Protein 8ERE (pdb70)

Structure (mmCIF, N/CA/C/O backbone):
data_8ERE
#
_entry.id   8ERE
#
_cell.length_a   30.070
_cell.length_b   30.560
_cell.length_c   35.010
_cell.angle_alpha   75.030
_cell.angle_beta   68.460
_cell.angle_gamma   89.620
#
_symmetry.space_group_name_H-M   'P 1'
#
loop_
_entity.id
_entity.type
_entity.pdbx_description
1 polymer 'capsid protein p24'
2 water water
#
loop_
_atom_site.group_PDB
_atom_site.id
_atom_site.type_symbol
_atom_site.label_atom_id
_atom_site.label_alt_id
_atom_site.label_comp_id
_atom_site.label_asym_id
_atom_site.label_entity_id
_atom_site.label_seq_id
_atom_site.pdbx_PDB_ins_code
_atom_site.Cartn_x
_atom_site.Cartn_y
_atom_site.Cartn_z
_atom_site.occupancy
_atom_site.B_iso_or_equiv
_atom_site.auth_seq_id
_atom_site.auth_comp_id
_atom_site.auth_asym_id
_atom_site.auth_atom_id
_atom_site.pdbx_PDB_model_num
ATOM 1 N N . PRO A 1 1 ? -11.622 -7.342 9.130 1.00 6.97 1 PRO A N 1
ATOM 2 C CA . PRO A 1 1 ? -12.791 -6.607 8.632 1.00 6.93 1 PRO A CA 1
ATOM 3 C C . PRO A 1 1 ? -13.667 -6.140 9.782 1.00 6.70 1 PRO A C 1
ATOM 4 O O . PRO A 1 1 ? -13.746 -6.858 10.788 1.00 9.04 1 PRO A O 1
ATOM 17 N N . VAL A 1 2 ? -14.308 -4.989 9.658 1.00 7.03 2 VAL A N 1
ATOM 18 C CA . VAL A 1 2 ? -15.244 -4.516 10.683 1.00 6.91 2 VAL A CA 1
ATOM 19 C C . VAL A 1 2 ? -16.652 -4.692 10.146 1.00 7.45 2 VAL A C 1
ATOM 20 O O . VAL A 1 2 ? -17.004 -4.155 9.094 1.00 9.11 2 VAL A O 1
ATOM 33 N N . MET A 1 3 ? -17.447 -5.456 10.892 1.00 8.22 3 MET A N 1
ATOM 34 C CA . MET A 1 3 ? -18.813 -5.788 10.542 1.00 9.14 3 MET A CA 1
ATOM 35 C C . MET A 1 3 ? -19.780 -4.887 11.300 1.00 8.21 3 MET A C 1
ATOM 36 O O . MET A 1 3 ? -19.494 -4.421 12.399 1.00 8.73 3 MET A O 1
ATOM 50 N N . HIS A 1 4 ? -20.955 -4.678 10.692 1.00 8.42 4 HIS A N 1
ATOM 51 C CA . HIS A 1 4 ? 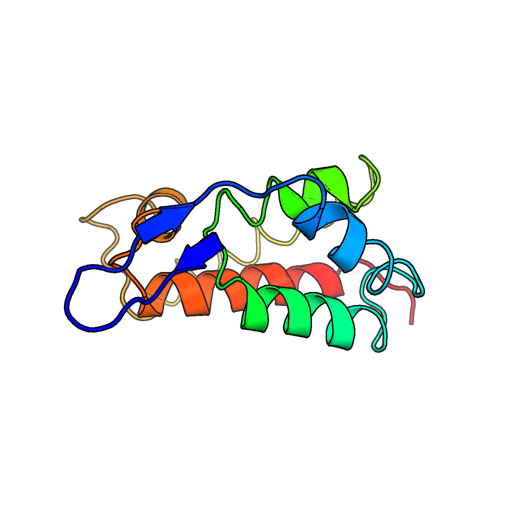-21.955 -3.735 11.198 1.00 8.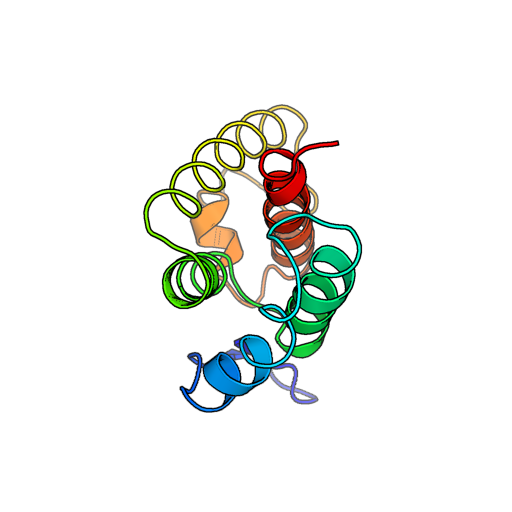11 4 HIS A CA 1
ATOM 52 C C . HIS A 1 4 ? -23.339 -4.362 11.305 1.00 8.34 4 HIS A C 1
ATOM 53 O O . HIS A 1 4 ? -24.317 -3.849 10.745 1.00 9.36 4 HIS A O 1
ATOM 67 N N . PRO A 1 5 ? -23.478 -5.446 12.069 1.00 9.30 5 PRO A N 1
ATOM 68 C CA . PRO A 1 5 ? -24.812 -6.026 12.278 1.00 9.78 5 PRO A CA 1
ATOM 69 C C . PRO A 1 5 ? -25.723 -5.033 12.980 1.00 8.82 5 PRO A C 1
ATOM 70 O O . PRO A 1 5 ? -25.299 -4.224 13.801 1.00 8.75 5 PRO A O 1
ATOM 81 N N . HIS A 1 6 ? -27.013 -5.125 12.675 1.00 9.24 6 HIS A N 1
ATOM 82 C CA . HIS A 1 6 ? -27.968 -4.181 13.225 1.00 9.16 6 HIS A CA 1
ATOM 83 C C . HIS A 1 6 ? -28.125 -4.368 14.726 1.00 9.41 6 HIS A C 1
ATOM 84 O O . HIS A 1 6 ? -28.317 -5.487 15.203 1.00 11.30 6 HIS A O 1
ATOM 98 N N . GLY A 1 7 ? -28.114 -3.258 15.460 1.00 10.01 7 GLY A N 1
ATOM 99 C CA . GLY A 1 7 ? -28.528 -3.265 16.844 1.00 11.41 7 GLY A CA 1
ATOM 100 C C . GLY A 1 7 ? -27.494 -3.686 17.857 1.00 11.09 7 GLY A C 1
ATOM 101 O O . GLY A 1 7 ? -27.843 -3.822 19.040 1.00 13.23 7 GLY A O 1
ATOM 105 N N . VAL A 1 8 ? -26.252 -3.902 17.442 1.00 9.76 8 VAL A N 1
ATOM 106 C CA . VAL A 1 8 ? -25.192 -4.338 18.336 1.00 9.92 8 VAL A CA 1
ATOM 107 C C . VAL A 1 8 ? -23.918 -3.579 17.984 1.00 8.54 8 VAL A C 1
ATOM 108 O O . VAL A 1 8 ? -23.832 -2.953 16.917 1.00 8.80 8 VAL A O 1
ATOM 121 N N . PRO A 1 9 ? -22.901 -3.618 18.839 1.00 8.48 9 PRO A N 1
ATOM 122 C CA . PRO A 1 9 ? -21.676 -2.886 18.527 1.00 8.27 9 PRO A CA 1
ATOM 123 C C . PRO A 1 9 ? -21.001 -3.432 17.283 1.00 8.25 9 PRO A C 1
ATOM 124 O O . PRO A 1 9 ? -21.092 -4.635 16.974 1.00 9.86 9 PRO A O 1
ATOM 135 N N . PRO A 1 10 ? -20.276 -2.586 16.555 1.00 8.13 10 PRO A N 1
ATOM 136 C CA . PRO A 1 10 ? -19.466 -3.080 15.432 1.00 8.46 10 PRO A CA 1
ATOM 137 C C . PRO A 1 10 ? -18.442 -4.056 15.965 1.00 8.62 10 PRO A C 1
ATOM 138 O O . PRO A 1 10 ? -17.986 -3.929 17.100 1.00 10.96 10 PRO A O 1
ATOM 149 N N . SER A 1 11 ? -18.053 -5.031 15.143 1.00 10.23 11 SER A N 1
ATOM 150 C CA . SER A 1 11 ? -17.123 -6.038 15.617 1.00 13.28 11 SER A CA 1
ATOM 151 C C . SER A 1 11 ? -16.105 -6.353 14.533 1.00 10.56 11 SER A C 1
ATOM 152 O O . SER A 1 11 ? -16.406 -6.383 13.344 1.00 13.22 11 SER A O 1
ATOM 160 N N . HIS A 1 12 ? -14.906 -6.630 14.984 1.00 9.40 12 HIS A N 1
ATOM 161 C CA . HIS A 1 12 ? -13.847 -7.069 14.095 1.00 8.43 12 HIS A CA 1
ATOM 162 C C . HIS A 1 12 ? -13.898 -8.582 13.912 1.00 7.86 12 HIS A C 1
ATOM 163 O O . HIS A 1 12 ? -14.099 -9.341 14.868 1.00 9.78 12 HIS A O 1
ATOM 177 N N . ARG A 1 13 ? -13.683 -9.021 12.670 1.00 7.40 13 ARG A N 1
ATOM 178 C CA . ARG A 1 13 ? -13.426 -10.421 12.358 1.00 7.83 13 ARG A CA 1
ATOM 179 C C . ARG A 1 13 ? -12.120 -10.493 11.581 1.00 7.28 13 ARG A C 1
ATOM 180 O O . ARG A 1 13 ? -11.821 -9.599 10.780 1.00 7.40 13 ARG A O 1
ATOM 201 N N . PRO A 1 14 ? -11.339 -11.550 11.772 1.00 7.41 14 PRO A N 1
ATOM 202 C CA . PRO A 1 14 ? -10.101 -11.679 11.003 1.00 7.82 14 PRO A CA 1
ATOM 203 C C . PRO A 1 14 ? -10.373 -11.917 9.526 1.00 7.00 14 PRO A C 1
ATOM 204 O O . PRO A 1 14 ? -11.421 -12.416 9.118 1.00 7.79 14 PRO A O 1
ATOM 215 N N . TRP A 1 15 ? -9.382 -11.574 8.711 1.00 6.80 15 TRP A N 1
ATOM 216 C CA . TRP A 1 15 ? -9.418 -11.992 7.321 1.00 6.59 15 TRP A CA 1
ATOM 217 C C . TRP A 1 15 ? -9.523 -13.508 7.235 1.00 6.56 15 TRP A C 1
ATOM 218 O O . TRP A 1 15 ? -8.832 -14.230 7.972 1.00 7.58 15 TRP A O 1
ATOM 239 N N . GLN A 1 16 ? -10.311 -13.986 6.282 1.00 6.83 16 GLN A N 1
ATOM 240 C CA . GLN A 1 16 ? -10.288 -15.384 5.871 1.00 7.46 16 GLN A CA 1
ATOM 241 C C . GLN A 1 16 ? -9.521 -15.487 4.560 1.00 7.56 16 GLN A C 1
ATOM 242 O O . GLN A 1 16 ? -9.552 -14.578 3.726 1.00 8.38 16 GLN A O 1
ATOM 256 N N . MET A 1 17 ? -8.857 -16.621 4.372 1.00 8.02 17 MET A N 1
ATOM 257 C CA A MET A 1 17 ? -8.086 -1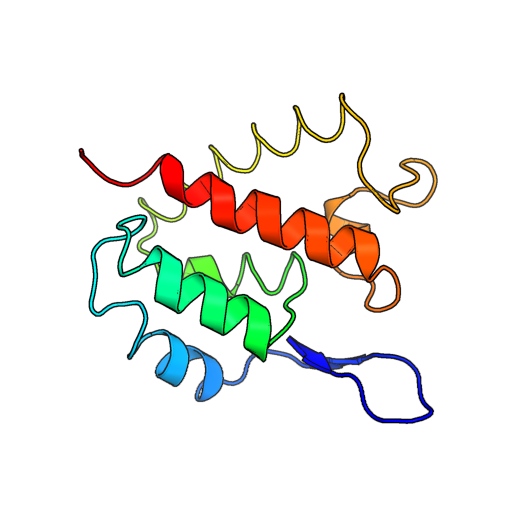6.801 3.151 0.73 8.19 17 MET A CA 1
ATOM 258 C CA B MET A 1 17 ? -8.122 -16.894 3.140 0.27 10.43 17 MET A CA 1
ATOM 259 C C . MET A 1 17 ? -8.969 -16.630 1.917 1.00 8.99 17 MET A C 1
ATOM 260 O O . MET A 1 17 ? -8.501 -16.077 0.924 1.00 10.12 17 MET A O 1
ATOM 287 N N . LYS A 1 18 ? -10.228 -17.040 1.963 1.00 9.88 18 LYS A N 1
ATOM 288 C CA . LYS A 1 18 ? -11.093 -16.808 0.814 1.00 12.49 18 LYS A CA 1
ATOM 289 C C . LYS A 1 18 ? -11.310 -15.305 0.549 1.00 12.16 18 LYS A C 1
ATOM 290 O O . LYS A 1 18 ? -11.419 -14.919 -0.626 1.00 13.84 18 LYS A O 1
ATOM 309 N N . ASP A 1 19 ? -11.370 -14.449 1.599 1.00 10.56 19 ASP A N 1
ATOM 310 C CA . ASP A 1 19 ? -11.418 -12.994 1.397 1.00 11.24 19 ASP A CA 1
ATOM 311 C C . ASP A 1 19 ? -10.181 -12.534 0.659 1.00 8.83 19 ASP A C 1
ATOM 312 O O . ASP A 1 19 ? -10.236 -11.780 -0.325 1.00 9.16 19 ASP A O 1
ATOM 321 N N . LEU A 1 20 ? -9.038 -12.937 1.192 1.00 8.21 20 LEU A N 1
ATOM 322 C CA . LEU A 1 20 ? -7.762 -12.473 0.684 1.00 7.89 20 LEU A CA 1
ATOM 323 C C . LEU A 1 20 ? -7.582 -12.904 -0.767 1.00 7.87 20 LEU A C 1
ATOM 324 O O . LEU A 1 20 ? -7.139 -12.112 -1.610 1.00 8.32 20 LEU A O 1
ATOM 340 N N . GLN A 1 21 ? -7.933 -14.156 -1.073 1.00 7.98 21 GLN A N 1
ATOM 341 C CA . GLN A 1 21 ? -7.758 -14.658 -2.429 1.00 8.34 21 GLN A CA 1
ATOM 342 C C . GLN A 1 21 ? -8.695 -13.944 -3.397 1.00 9.20 21 GLN A C 1
ATOM 343 O O . GLN A 1 21 ? -8.314 -13.673 -4.540 1.00 10.74 21 GLN A O 1
ATOM 357 N N . ALA A 1 22 ? -9.924 -13.654 -2.976 1.00 9.37 22 ALA A N 1
ATOM 358 C CA . ALA A 1 22 ? -10.846 -12.926 -3.841 1.00 10.82 22 ALA A CA 1
ATOM 359 C C . ALA A 1 22 ? -10.345 -11.512 -4.118 1.00 9.71 22 ALA A C 1
ATOM 360 O O . ALA A 1 22 ? -10.458 -11.021 -5.246 1.00 11.51 22 ALA A O 1
ATOM 367 N N . ILE A 1 23 ? -9.789 -10.847 -3.109 1.00 8.79 23 ILE A N 1
ATOM 368 C CA . ILE A 1 23 ? -9.208 -9.529 -3.313 1.00 8.63 23 ILE A CA 1
ATOM 369 C C . ILE A 1 23 ? -8.039 -9.628 -4.284 1.00 9.13 23 ILE A C 1
ATOM 370 O O . ILE A 1 23 ? -7.940 -8.844 -5.232 1.00 10.03 23 ILE A O 1
ATOM 386 N N . LYS A 1 24 ? -7.133 -10.586 -4.054 1.00 8.71 24 LYS A N 1
ATOM 387 C CA . LYS A 1 24 ? -5.969 -10.718 -4.929 1.00 9.76 24 LYS A CA 1
ATOM 388 C C . LYS A 1 24 ? -6.382 -10.952 -6.377 1.00 9.82 24 LYS A C 1
ATOM 389 O O . LYS A 1 24 ? -5.795 -10.384 -7.306 1.00 10.44 24 LYS A O 1
ATOM 408 N N . GLN A 1 25 ? -7.377 -11.802 -6.591 1.00 10.58 25 GLN A N 1
ATOM 409 C CA A GLN A 1 25 ? -7.706 -12.123 -7.963 0.55 11.11 25 GLN A CA 1
ATOM 410 C CA B GLN A 1 25 ? -7.818 -12.141 -7.938 0.45 11.02 25 GLN A CA 1
ATOM 411 C C . GLN A 1 25 ? -8.215 -10.903 -8.732 1.00 10.40 25 GLN A C 1
ATOM 412 O O . GLN A 1 25 ? -8.074 -10.869 -9.960 1.00 11.07 25 GLN A O 1
ATOM 439 N N . GLU A 1 26 ? -8.743 -9.887 -8.039 1.00 10.10 26 GLU A N 1
ATOM 440 C CA A GLU A 1 26 ? -9.128 -8.621 -8.657 0.50 10.93 26 GLU A CA 1
ATOM 441 C CA B GLU A 1 26 ? -9.142 -8.619 -8.654 0.50 11.23 26 GLU A CA 1
ATOM 442 C C . GLU A 1 26 ? -7.974 -7.623 -8.691 1.00 9.92 26 GLU A C 1
ATOM 443 O O . GLU A 1 26 ? -7.565 -7.135 -9.755 1.00 11.25 26 GLU A O 1
ATOM 464 N N . VAL A 1 27 ? -7.441 -7.307 -7.531 1.00 9.72 27 VAL A N 1
ATOM 465 C CA . VAL A 1 27 ? -6.479 -6.228 -7.415 1.00 9.61 27 VAL A CA 1
ATOM 466 C C . VAL A 1 27 ? -5.234 -6.512 -8.238 1.00 9.43 27 VAL A C 1
ATOM 467 O O . VAL A 1 27 ? -4.687 -5.611 -8.892 1.00 10.74 27 VAL A O 1
ATOM 480 N N . SER A 1 28 ? -4.768 -7.758 -8.220 1.00 9.63 28 SER A N 1
ATOM 481 C CA A SER A 1 28 ? -3.505 -8.102 -8.848 0.58 11.68 28 SER A CA 1
ATOM 482 C CA B SER A 1 28 ? -3.495 -8.063 -8.851 0.42 10.41 28 SER A CA 1
ATOM 483 C C . SER A 1 28 ? -3.612 -8.277 -10.362 1.00 10.94 28 SER A C 1
ATOM 484 O O . SER A 1 28 ? -2.671 -8.755 -10.992 1.00 13.38 28 SER A O 1
ATOM 499 N N . GLN A 1 29 ? -4.732 -7.882 -10.954 1.00 9.56 29 GLN A N 1
ATOM 500 C CA . GLN A 1 29 ? -4.801 -7.707 -12.389 1.00 9.84 29 GLN A CA 1
ATOM 501 C C . GLN A 1 29 ? -4.016 -6.491 -12.873 1.00 10.68 29 GLN A C 1
ATOM 502 O O . GLN A 1 29 ? -3.697 -6.425 -14.061 1.00 13.28 29 GLN A O 1
ATOM 516 N N . ALA A 1 30 ? -3.643 -5.571 -11.992 1.00 10.34 30 ALA A N 1
ATOM 517 C CA . ALA A 1 30 ? -3.033 -4.310 -12.391 1.00 11.25 30 ALA A CA 1
ATOM 518 C C . ALA A 1 30 ? -1.799 -3.994 -11.551 1.00 11.55 30 ALA A C 1
ATOM 519 O O . ALA A 1 30 ? -1.602 -4.556 -10.474 1.00 12.78 30 ALA A O 1
ATOM 526 N N . ALA A 1 31 ? -0.980 -3.071 -12.055 1.00 11.77 31 ALA A N 1
ATOM 527 C CA . ALA A 1 31 ? 0.246 -2.669 -11.374 1.00 12.34 31 ALA A CA 1
ATOM 528 C C . ALA A 1 31 ? -0.076 -1.897 -10.090 1.00 10.33 31 ALA A C 1
ATOM 529 O O . ALA A 1 31 ? -0.981 -1.065 -10.078 1.00 10.06 31 ALA A O 1
ATOM 536 N N . PRO A 1 32 ? 0.666 -2.121 -9.003 1.00 10.72 32 PRO A N 1
ATOM 537 C CA . PRO A 1 32 ? 0.377 -1.406 -7.750 1.00 10.86 32 PRO A CA 1
ATOM 538 C C . PRO A 1 32 ? 0.364 0.101 -7.914 1.00 9.59 32 PRO A C 1
ATOM 539 O O . PRO A 1 32 ? 1.280 0.704 -8.470 1.00 9.83 32 PRO A O 1
ATOM 550 N N . GLY A 1 33 ? -0.699 0.709 -7.396 1.00 9.65 33 GLY A N 1
ATOM 551 C CA . GLY A 1 33 ? -0.894 2.134 -7.443 1.00 10.28 33 GLY A CA 1
ATOM 552 C C . GLY A 1 33 ? -1.419 2.681 -8.746 1.00 10.31 33 GLY A C 1
ATOM 553 O O . GLY A 1 33 ? -1.761 3.871 -8.790 1.00 11.40 33 GLY A O 1
ATOM 557 N N . SER A 1 34 ? -1.518 1.862 -9.804 1.00 9.19 34 SER A N 1
ATOM 558 C CA . SER A 1 34 ? -2.102 2.325 -11.055 1.00 10.12 34 SER A CA 1
ATOM 559 C C . SER A 1 34 ? -3.575 2.682 -10.857 1.00 9.65 34 SER A C 1
ATOM 560 O O . SER A 1 34 ? -4.196 2.242 -9.890 1.00 9.03 34 SER A O 1
ATOM 568 N N . PRO A 1 35 ? -4.183 3.433 -11.783 1.00 11.49 35 PRO A N 1
ATOM 569 C CA . PRO A 1 35 ? -5.615 3.739 -11.624 1.00 11.63 35 PRO A CA 1
ATOM 570 C C . PRO A 1 35 ? -6.481 2.502 -11.492 1.00 10.09 35 PRO A C 1
ATOM 571 O O . PRO A 1 35 ? -7.420 2.490 -10.679 1.00 10.33 35 PRO A O 1
ATOM 582 N N . GLN A 1 36 ? -6.194 1.444 -12.256 1.00 9.75 36 GLN A N 1
ATOM 583 C CA A GLN A 1 36 ? -6.997 0.229 -12.165 0.06 11.31 36 GLN A CA 1
ATOM 584 C CA B GLN A 1 36 ? -6.998 0.231 -12.166 0.37 9.76 36 GLN A CA 1
ATOM 585 C CA D GLN A 1 36 ? -7.007 0.238 -12.155 0.56 9.47 36 GLN A CA 1
ATOM 586 C C . GLN A 1 36 ? -6.848 -0.417 -10.792 1.00 8.70 36 GLN A C 1
ATOM 587 O O . GLN A 1 36 ? -7.829 -0.838 -10.176 1.00 9.42 36 GLN A O 1
ATOM 623 N N . PHE A 1 37 ? -5.615 -0.517 -10.309 1.00 8.21 37 PHE A N 1
ATOM 624 C CA . PHE A 1 37 ? -5.365 -1.070 -8.981 1.00 7.76 37 PHE A CA 1
ATOM 625 C C . PHE A 1 37 ? -6.048 -0.228 -7.912 1.00 7.54 37 PHE A C 1
ATOM 626 O O . PHE A 1 37 ? -6.597 -0.765 -6.940 1.00 8.31 37 PHE A O 1
ATOM 643 N N . MET A 1 38 ? -6.021 1.091 -8.074 1.00 7.81 38 MET A N 1
ATOM 644 C CA . MET A 1 38 ? -6.610 1.937 -7.040 1.00 7.93 38 MET A CA 1
ATOM 645 C C . MET A 1 38 ? -8.123 1.707 -6.988 1.00 8.17 38 MET A C 1
ATOM 646 O O . MET A 1 38 ? -8.704 1.696 -5.893 1.00 8.43 38 MET A O 1
ATOM 660 N N . GLN A 1 39 ? -8.784 1.531 -8.135 1.00 8.13 39 GLN A N 1
ATOM 661 C CA . GLN A 1 39 ? -10.209 1.229 -8.087 1.00 8.79 39 GLN A CA 1
ATOM 662 C C . GLN A 1 39 ? -10.461 -0.037 -7.278 1.00 8.44 39 GLN A C 1
ATOM 663 O O . GLN A 1 39 ? -11.327 -0.069 -6.390 1.00 9.59 39 GLN A O 1
ATOM 677 N N . THR A 1 40 ? -9.721 -1.101 -7.578 1.00 8.07 40 THR A N 1
ATOM 678 C CA . THR A 1 40 ? -10.016 -2.385 -6.952 1.00 8.98 40 THR A CA 1
ATOM 679 C C . THR A 1 40 ? -9.595 -2.425 -5.477 1.00 7.67 40 THR A C 1
ATOM 680 O O . THR A 1 40 ? -10.287 -3.048 -4.662 1.00 8.22 40 THR A O 1
ATOM 691 N N . ILE A 1 41 ? -8.488 -1.780 -5.104 1.00 7.16 41 ILE A N 1
ATOM 692 C CA . ILE A 1 41 ? -8.126 -1.805 -3.692 1.00 7.26 41 ILE A CA 1
ATOM 693 C C . ILE A 1 41 ? -9.081 -0.918 -2.881 1.00 6.76 41 ILE A C 1
ATOM 694 O O . ILE A 1 41 ? -9.415 -1.247 -1.734 1.00 7.21 41 ILE A O 1
ATOM 710 N N . ARG A 1 42 ? -9.562 0.195 -3.466 1.00 6.67 42 ARG A N 1
ATOM 711 C CA . ARG A 1 42 ? -10.572 0.996 -2.794 1.00 6.55 42 ARG A CA 1
ATOM 712 C C . ARG A 1 42 ? -11.854 0.192 -2.609 1.00 6.61 42 ARG A C 1
ATOM 713 O O . ARG A 1 42 ? -12.509 0.303 -1.553 1.00 7.09 42 ARG A O 1
ATOM 734 N N . LEU A 1 43 ? -12.226 -0.628 -3.585 1.00 7.02 43 LEU A N 1
ATOM 735 C CA . LEU A 1 43 ? -13.415 -1.460 -3.447 1.00 7.35 43 LEU A CA 1
ATOM 736 C C . LEU A 1 43 ? -13.253 -2.465 -2.314 1.00 7.19 43 LEU A C 1
ATOM 737 O O . LEU A 1 43 ? -14.203 -2.740 -1.580 1.00 7.62 43 LEU A O 1
ATOM 753 N N . ALA A 1 44 ? -12.058 -3.038 -2.162 1.00 7.20 44 ALA A N 1
ATOM 754 C CA . ALA A 1 44 ? -11.830 -3.960 -1.056 1.00 7.58 44 ALA A CA 1
ATOM 755 C C . ALA A 1 44 ? -11.974 -3.246 0.288 1.00 7.13 44 ALA A C 1
ATOM 756 O O . ALA A 1 44 ? -12.583 -3.778 1.233 1.00 7.60 44 ALA A O 1
ATOM 763 N N . VAL A 1 45 ? -11.425 -2.038 0.405 1.00 6.56 45 VAL A N 1
ATOM 764 C CA . VAL A 1 45 ? -11.579 -1.279 1.644 1.00 6.95 45 VAL A CA 1
ATOM 765 C C . VAL A 1 45 ? -13.050 -0.965 1.903 1.00 6.79 45 VAL A C 1
ATOM 766 O O . VAL A 1 45 ? -13.526 -1.065 3.042 1.00 7.68 45 VAL A O 1
ATOM 779 N N . GLN A 1 46 ? -13.791 -0.590 0.867 1.00 6.66 46 GLN A N 1
ATOM 780 C CA . GLN A 1 46 ? -15.213 -0.324 1.018 1.00 7.04 46 GLN A CA 1
ATOM 781 C C . GLN A 1 46 ? -15.957 -1.557 1.535 1.00 7.10 46 GLN A C 1
ATOM 782 O O . GLN A 1 46 ? -16.762 -1.471 2.477 1.00 8.23 46 GLN A O 1
ATOM 796 N N . GLN A 1 47 ? -15.727 -2.713 0.915 1.00 6.90 47 GLN A N 1
ATOM 797 C CA . GLN A 1 47 ? -16.465 -3.911 1.267 1.00 7.60 47 GLN A CA 1
ATOM 798 C C . GLN A 1 47 ? -16.164 -4.394 2.672 1.00 7.55 47 GLN A C 1
ATOM 799 O O . GLN A 1 47 ? -17.066 -4.871 3.365 1.00 9.90 47 GLN A O 1
ATOM 813 N N . PHE A 1 48 ? -14.895 -4.343 3.088 1.00 6.64 48 PHE A N 1
ATOM 814 C CA . PHE A 1 48 ? -14.456 -5.020 4.302 1.00 6.79 48 PHE A CA 1
ATOM 815 C C . PHE A 1 48 ? -14.243 -4.092 5.499 1.00 6.62 48 PHE A C 1
ATOM 816 O O . PHE A 1 48 ? -14.056 -4.578 6.620 1.00 7.67 48 PHE A O 1
ATOM 833 N N . ASP A 1 49 ? -14.254 -2.777 5.285 1.00 6.50 49 ASP A N 1
ATOM 834 C CA . ASP A 1 49 ? -14.067 -1.776 6.338 1.00 6.28 49 ASP A CA 1
ATOM 835 C C . ASP A 1 49 ? -12.920 -2.161 7.295 1.00 6.20 49 ASP A C 1
ATOM 836 O O . ASP A 1 49 ? -13.109 -2.250 8.511 1.00 6.88 49 ASP A O 1
ATOM 845 N N . PRO A 1 50 ? -11.705 -2.337 6.764 1.00 6.28 50 PRO A N 1
ATOM 846 C CA A PRO A 1 50 ? -10.603 -2.908 7.557 0.76 6.17 50 PRO A CA 1
ATOM 847 C CA B PRO A 1 50 ? -10.630 -2.911 7.578 0.24 6.14 50 PRO A CA 1
ATOM 848 C C . PRO A 1 50 ? -10.010 -1.931 8.570 1.00 6.03 50 PRO A C 1
ATOM 849 O O . PRO A 1 50 ? -9.949 -0.714 8.350 1.00 6.27 50 PRO A O 1
ATOM 870 N N . THR A 1 51 ? -9.522 -2.504 9.673 1.00 5.85 51 THR A N 1
ATOM 871 C CA . THR A 1 51 ? -8.743 -1.773 10.664 1.00 5.91 51 THR A CA 1
ATOM 872 C C . THR A 1 51 ? -7.316 -1.498 10.156 1.00 5.75 51 THR A C 1
ATOM 873 O O . THR A 1 51 ? -6.879 -2.008 9.118 1.00 6.16 51 THR A O 1
ATOM 884 N N . ALA A 1 52 ? -6.561 -0.707 10.928 1.00 6.08 52 ALA A N 1
ATOM 885 C CA . ALA A 1 52 ? -5.159 -0.478 10.586 1.00 6.18 52 ALA A CA 1
ATOM 886 C C . ALA A 1 52 ? -4.376 -1.788 10.527 1.00 6.21 52 ALA A C 1
ATOM 887 O O . ALA A 1 52 ? -3.564 -1.998 9.598 1.00 6.59 52 ALA A O 1
ATOM 894 N N . LYS A 1 53 ? -4.569 -2.676 11.505 1.00 6.18 53 LYS A N 1
ATOM 895 C CA . LYS A 1 53 ? -3.882 -3.959 11.470 1.00 6.60 53 LYS A CA 1
ATOM 896 C C . LYS A 1 53 ? -4.322 -4.766 10.255 1.00 6.16 53 LYS A C 1
ATOM 897 O O . LYS A 1 53 ? -3.501 -5.363 9.543 1.00 6.57 53 LYS A O 1
ATOM 916 N N . ASP A 1 54 ? -5.634 -4.792 9.988 1.00 6.10 54 ASP A N 1
ATOM 917 C CA . ASP A 1 54 ? -6.121 -5.502 8.824 1.00 6.08 54 ASP A CA 1
ATOM 918 C C . ASP A 1 54 ? -5.429 -5.012 7.556 1.00 5.94 54 ASP A C 1
ATOM 919 O O . ASP A 1 54 ? -5.160 -5.813 6.636 1.00 6.31 54 ASP A O 1
ATOM 928 N N . LEU A 1 55 ? -5.218 -3.698 7.445 1.00 6.00 55 LEU A N 1
ATOM 929 C CA . LEU A 1 55 ? -4.617 -3.123 6.253 1.00 5.98 55 LEU A CA 1
ATOM 930 C C . LEU A 1 55 ? -3.150 -3.529 6.115 1.00 6.10 55 LEU A C 1
ATOM 931 O O . LEU A 1 55 ? -2.691 -3.787 4.993 1.00 6.82 55 LEU A O 1
ATOM 947 N N . GLN A 1 56 ? -2.395 -3.595 7.212 1.00 6.30 56 GLN A N 1
ATOM 948 C CA A GLN A 1 56 ? -1.027 -4.102 7.115 0.44 5.99 56 GLN A CA 1
ATOM 949 C CA B GLN A 1 56 ? -1.031 -4.094 7.087 0.56 7.46 56 GLN A CA 1
ATOM 950 C C . GLN A 1 56 ? -1.023 -5.577 6.728 1.00 7.11 56 GLN A C 1
ATOM 951 O O . GLN A 1 56 ? -0.192 -6.017 5.916 1.00 7.66 56 GLN A O 1
ATOM 978 N N . ASP A 1 57 ? -1.931 -6.354 7.310 1.00 6.79 57 ASP A N 1
ATOM 979 C CA . ASP A 1 57 ? -2.033 -7.769 6.971 1.00 7.54 57 ASP A CA 1
ATOM 980 C C . ASP A 1 57 ? -2.364 -7.958 5.493 1.00 7.69 57 ASP A C 1
ATOM 981 O O . ASP A 1 57 ? -1.825 -8.858 4.829 1.00 8.43 57 ASP A O 1
ATOM 990 N N . LEU A 1 58 ? -3.258 -7.125 4.967 1.00 7.10 58 LEU A N 1
ATOM 991 C CA . LEU A 1 58 ? -3.639 -7.190 3.565 1.00 7.40 58 LEU A CA 1
ATOM 992 C C . LEU A 1 58 ? -2.471 -6.789 2.658 1.00 7.69 58 LEU A C 1
ATOM 993 O O . LEU A 1 58 ? -2.187 -7.467 1.655 1.00 8.71 58 LEU A O 1
ATOM 1009 N N . LEU A 1 59 ? -1.775 -5.699 3.010 1.00 7.73 59 LEU A N 1
ATOM 1010 C CA . LEU A 1 59 ? -0.603 -5.267 2.254 1.00 8.17 59 LEU A CA 1
ATOM 1011 C C . LEU A 1 59 ? 0.423 -6.389 2.155 1.00 8.76 59 LEU A C 1
ATOM 1012 O O . LEU A 1 59 ? 0.989 -6.655 1.083 1.00 9.69 59 LEU A O 1
ATOM 1028 N N . GLN A 1 60 ? 0.719 -7.014 3.287 1.00 8.86 60 GLN A N 1
ATOM 1029 C CA . GLN A 1 60 ? 1.742 -8.039 3.326 1.00 10.08 60 GLN A CA 1
ATOM 1030 C C . GLN A 1 60 ? 1.346 -9.284 2.552 1.00 9.61 60 GLN A C 1
ATOM 1031 O O . GLN A 1 60 ? 2.218 -9.968 2.009 1.00 10.80 60 GLN A O 1
ATOM 1045 N N . TYR A 1 61 ? 0.050 -9.577 2.475 1.00 9.32 61 TYR A N 1
ATOM 1046 C CA . TYR A 1 61 ? -0.444 -10.692 1.675 1.00 9.71 61 TYR A CA 1
ATOM 1047 C C . TYR A 1 61 ? -0.380 -10.381 0.177 1.00 9.56 61 TYR A C 1
ATOM 1048 O O . TYR A 1 61 ? -0.006 -11.250 -0.628 1.00 10.42 61 TYR A O 1
ATOM 1066 N N . LEU A 1 62 ? -0.759 -9.157 -0.218 1.00 9.09 62 LEU A N 1
ATOM 1067 C CA . LEU A 1 62 ? -0.922 -8.828 -1.634 1.00 9.77 62 LEU A CA 1
ATOM 1068 C C . LEU A 1 62 ? 0.378 -8.459 -2.324 1.00 11.15 62 LEU A C 1
ATOM 1069 O O . LEU A 1 62 ? 0.536 -8.722 -3.518 1.00 14.68 62 LEU A O 1
ATOM 1085 N N . CYS A 1 63 ? 1.273 -7.791 -1.630 1.00 10.02 63 CYS A N 1
ATOM 1086 C CA . CYS A 1 63 ? 2.403 -7.125 -2.244 1.00 10.48 63 CYS A CA 1
ATOM 1087 C C . CYS A 1 63 ? 3.723 -7.784 -1.885 1.00 9.82 63 CYS A C 1
ATOM 1088 O O . CYS A 1 63 ? 3.866 -8.404 -0.837 1.00 10.92 63 CYS A O 1
ATOM 1096 N N . SER A 1 64 ? 4.699 -7.621 -2.772 1.00 9.68 64 SER A N 1
ATOM 1097 C CA . SER A 1 64 ? 6.039 -8.096 -2.480 1.00 9.83 64 SER A CA 1
ATOM 1098 C C . SER A 1 64 ? 6.611 -7.360 -1.275 1.00 9.08 64 SER A C 1
ATOM 1099 O O . SER A 1 64 ? 6.161 -6.286 -0.885 1.00 8.65 64 SER A O 1
ATOM 1107 N N . SER A 1 65 ? 7.663 -7.936 -0.711 1.00 9.61 65 SER A N 1
ATOM 1108 C CA A SER A 1 65 ? 8.330 -7.296 0.417 0.40 9.49 65 SER A CA 1
ATOM 1109 C CA B SER A 1 65 ? 8.303 -7.285 0.424 0.17 10.98 65 SER A CA 1
ATOM 1110 C CA C SER A 1 65 ? 8.331 -7.298 0.416 0.43 9.36 65 SER A CA 1
ATOM 1111 C C . SER A 1 65 ? 8.821 -5.896 0.050 1.00 8.38 65 SER A C 1
ATOM 1112 O O . SER A 1 65 ? 8.695 -4.951 0.841 1.00 8.54 65 SER A O 1
ATOM 1134 N N . LEU A 1 66 ? 9.381 -5.738 -1.151 1.00 8.19 66 LEU A N 1
ATOM 1135 C CA . LEU A 1 66 ? 9.842 -4.422 -1.572 1.00 8.00 66 LEU A CA 1
ATOM 1136 C C . LEU A 1 66 ? 8.681 -3.438 -1.685 1.00 7.40 66 LEU A C 1
ATOM 1137 O O . LEU A 1 66 ? 8.761 -2.298 -1.202 1.00 7.85 66 LEU A O 1
ATOM 1153 N N . VAL A 1 67 ? 7.599 -3.833 -2.366 1.00 7.60 67 VAL A N 1
ATOM 1154 C CA . VAL A 1 67 ? 6.467 -2.924 -2.546 1.00 7.90 67 VAL A CA 1
ATOM 1155 C C . VAL A 1 67 ? 5.850 -2.561 -1.197 1.00 7.14 67 VAL A C 1
ATOM 1156 O O . VAL A 1 67 ? 5.510 -1.395 -0.951 1.00 7.69 67 VAL A O 1
ATOM 1169 N N . ALA A 1 68 ? 5.702 -3.553 -0.316 1.00 7.28 68 ALA A N 1
ATOM 1170 C CA . ALA A 1 68 ? 5.162 -3.265 1.008 1.00 7.52 68 ALA A CA 1
ATOM 1171 C C . ALA A 1 68 ? 6.059 -2.271 1.746 1.00 7.22 68 ALA A C 1
ATOM 1172 O O . ALA A 1 68 ? 5.561 -1.384 2.450 1.00 7.89 68 ALA A O 1
ATOM 1179 N N . SER A 1 69 ? 7.385 -2.406 1.604 1.00 7.35 69 SER A N 1
ATOM 1180 C CA A SER A 1 69 ? 8.288 -1.481 2.276 0.50 8.40 69 SER A CA 1
ATOM 1181 C CA B SER A 1 69 ? 8.290 -1.481 2.280 0.50 7.04 69 SER A CA 1
ATOM 1182 C C . SER A 1 69 ? 8.136 -0.059 1.751 1.00 7.26 69 SER A C 1
ATOM 1183 O O . SER A 1 69 ? 8.190 0.911 2.525 1.00 8.11 69 SER A O 1
ATOM 1198 N N . LEU A 1 70 ? 7.969 0.092 0.445 1.00 7.02 70 LEU A N 1
ATOM 1199 C CA . LEU A 1 70 ? 7.758 1.413 -0.142 1.00 7.22 70 LEU A CA 1
ATOM 1200 C C . LEU A 1 70 ? 6.456 2.031 0.368 1.00 6.99 70 LEU A C 1
ATOM 1201 O O . LEU A 1 70 ? 6.399 3.219 0.701 1.00 7.75 70 LEU A O 1
ATOM 1217 N N . HIS A 1 71 ? 5.400 1.226 0.399 1.00 6.72 71 HIS A N 1
ATOM 1218 C CA . HIS A 1 71 ? 4.110 1.697 0.881 1.00 6.71 71 HIS A CA 1
ATOM 1219 C C . HIS A 1 71 ? 4.201 2.125 2.342 1.00 7.03 71 HIS A C 1
ATOM 1220 O O . HIS A 1 71 ? 3.733 3.210 2.714 1.00 7.64 71 HIS A O 1
ATOM 1234 N N . HIS A 1 72 ? 4.823 1.283 3.175 1.00 7.35 72 HIS A N 1
ATOM 1235 C CA A HIS A 1 72 ? 4.873 1.540 4.612 0.50 7.98 72 HIS A CA 1
ATOM 1236 C CA B HIS A 1 72 ? 4.879 1.546 4.606 0.50 8.91 72 HIS A CA 1
ATOM 1237 C C . HIS A 1 72 ? 5.667 2.813 4.888 1.00 8.23 72 HIS A C 1
ATOM 1238 O O . HIS A 1 72 ? 5.282 3.615 5.748 1.00 8.67 72 HIS A O 1
ATOM 1263 N N . GLN A 1 73 ? 6.770 3.024 4.162 1.00 9.21 73 GLN A N 1
ATOM 1264 C CA . GLN A 1 73 ? 7.556 4.237 4.341 1.00 9.56 73 GLN A CA 1
ATOM 1265 C C . GLN A 1 73 ? 6.736 5.475 3.977 1.00 9.17 73 GLN A C 1
ATOM 1266 O O . GLN A 1 73 ? 6.763 6.484 4.695 1.00 9.61 73 GLN A O 1
ATOM 1280 N N . GLN A 1 74 ? 6.003 5.424 2.863 1.00 7.93 74 GLN A N 1
ATOM 1281 C CA . GLN A 1 74 ? 5.169 6.559 2.480 1.00 8.00 74 GLN A CA 1
ATOM 1282 C C . GLN A 1 74 ? 4.047 6.783 3.494 1.00 7.48 74 GLN A C 1
ATOM 1283 O O . GLN A 1 74 ? 3.754 7.930 3.867 1.00 7.91 74 GLN A O 1
ATOM 1297 N N . LEU A 1 75 ? 3.409 5.701 3.927 1.00 7.23 75 LEU A N 1
ATOM 1298 C CA . LEU A 1 75 ? 2.327 5.830 4.902 1.00 7.29 75 LEU A CA 1
ATOM 1299 C C . LEU A 1 75 ? 2.832 6.447 6.192 1.00 7.17 75 LEU A C 1
ATOM 1300 O O . LEU A 1 75 ? 2.141 7.276 6.800 1.00 7.69 75 LEU A O 1
ATOM 1316 N N . ASP A 1 76 ? 4.037 6.088 6.622 1.00 7.93 76 ASP A N 1
ATOM 1317 C CA . ASP A 1 76 ? 4.461 6.644 7.884 1.00 9.23 76 ASP A CA 1
ATOM 1318 C C . ASP A 1 76 ? 4.687 8.164 7.744 1.00 7.88 76 ASP A C 1
ATOM 1319 O O . ASP A 1 76 ? 4.408 8.918 8.680 1.00 8.08 76 ASP A O 1
ATOM 1328 N N . SER A 1 77 ? 5.126 8.638 6.572 1.00 8.35 77 SER A N 1
ATOM 1329 C CA A SER A 1 77 ? 5.215 10.079 6.348 0.50 10.35 77 SER A CA 1
ATOM 1330 C CA B SER A 1 77 ? 5.217 10.076 6.342 0.50 8.73 77 SER A CA 1
ATOM 1331 C C . SER A 1 77 ? 3.835 10.730 6.303 1.00 8.11 77 SER A C 1
ATOM 1332 O O . SER A 1 77 ? 3.613 11.801 6.896 1.00 9.02 77 SER A O 1
ATOM 1345 N N . LEU A 1 78 ? 2.885 10.102 5.602 1.00 7.18 78 LEU A N 1
ATOM 1346 C CA . LEU A 1 78 ? 1.530 10.644 5.562 1.00 6.97 78 LEU A CA 1
ATOM 1347 C C . LEU A 1 78 ? 0.909 10.695 6.960 1.00 6.88 78 LEU A C 1
ATOM 1348 O O . LEU A 1 78 ? 0.192 11.652 7.288 1.00 7.73 78 LEU A O 1
ATOM 1364 N N . ILE A 1 79 ? 1.150 9.675 7.786 1.00 6.94 79 ILE A N 1
ATOM 1365 C CA . ILE A 1 79 ? 0.602 9.674 9.143 1.00 6.90 79 ILE A CA 1
ATOM 1366 C C . ILE A 1 79 ? 1.220 10.794 9.958 1.00 7.28 79 ILE A C 1
ATOM 1367 O O . ILE A 1 79 ? 0.512 11.483 10.703 1.00 8.00 79 ILE A O 1
ATOM 1383 N N . SER A 1 80 ? 2.530 10.997 9.860 1.00 7.92 80 SER A N 1
ATOM 1384 C CA A SER A 1 80 ? 3.164 12.089 10.606 0.64 8.48 80 SER A CA 1
ATOM 1385 C CA B SER A 1 80 ? 3.144 12.088 10.619 0.36 10.06 80 SER A CA 1
ATOM 1386 C C . SER A 1 80 ? 2.526 13.431 10.243 1.00 8.18 80 SER A C 1
ATOM 1387 O O . SER A 1 80 ? 2.217 14.257 11.120 1.00 9.28 80 SER A O 1
ATOM 1402 N N . GLU A 1 81 ? 2.324 13.662 8.952 1.00 7.88 81 GLU A N 1
ATOM 1403 C CA . GLU A 1 81 ? 1.731 14.906 8.491 1.00 8.28 81 GLU A CA 1
ATOM 1404 C C . GLU A 1 81 ? 0.286 15.033 8.971 1.00 7.52 81 GLU A C 1
ATOM 1405 O O . GLU A 1 81 ? -0.154 16.114 9.388 1.00 8.35 81 GLU A O 1
ATOM 1417 N N . ALA A 1 82 ? -0.462 13.934 8.911 1.00 7.33 82 ALA A N 1
ATOM 1418 C CA . ALA A 1 82 ? -1.850 13.957 9.342 1.00 7.54 82 ALA A CA 1
ATOM 1419 C C . ALA A 1 82 ? -1.954 14.219 10.835 1.00 7.65 82 ALA A C 1
ATOM 1420 O O . ALA A 1 82 ? -2.848 14.951 11.273 1.00 8.36 82 ALA A O 1
ATOM 1427 N N . GLU A 1 83 ? -1.069 13.628 11.634 1.00 8.09 83 GLU A N 1
ATOM 1428 C CA A GLU A 1 83 ? -1.128 13.888 13.063 0.50 8.86 83 GLU A CA 1
ATOM 1429 C CA B GLU A 1 83 ? -1.124 13.888 13.063 0.50 9.21 83 GLU A CA 1
ATOM 1430 C C . GLU A 1 83 ? -0.836 15.354 13.362 1.00 8.85 83 GLU A C 1
ATOM 1431 O O . GLU A 1 83 ? -1.454 15.943 14.254 1.00 10.23 83 GLU A O 1
ATOM 1452 N N . THR A 1 84 ? 0.088 15.971 12.618 1.00 8.48 84 THR A N 1
ATOM 1453 C CA . THR A 1 84 ? 0.341 17.402 12.787 1.00 8.90 84 THR A CA 1
ATOM 1454 C C . THR A 1 84 ? -0.900 18.222 12.444 1.00 8.00 84 THR A C 1
ATOM 1455 O O . THR A 1 84 ? -1.217 19.202 13.130 1.00 9.14 84 THR A O 1
ATOM 1466 N N . ARG A 1 85 ? -1.623 17.835 11.401 1.00 7.46 85 ARG A N 1
ATOM 1467 C CA . ARG A 1 85 ? -2.836 18.554 11.022 1.00 7.67 85 ARG A CA 1
ATOM 1468 C C . ARG A 1 85 ? -3.948 18.359 12.044 1.00 7.66 85 ARG A C 1
ATOM 1469 O O . ARG A 1 85 ? -4.767 19.263 12.245 1.00 9.29 85 ARG A O 1
ATOM 1490 N N . GLY A 1 86 ? -4.018 17.174 12.650 1.00 7.84 86 GLY A N 1
ATOM 1491 C CA . GLY A 1 86 ? -5.197 16.728 13.351 1.00 8.32 86 GLY A CA 1
ATOM 1492 C C . GLY A 1 86 ? -6.072 15.898 12.422 1.00 7.75 86 GLY A C 1
ATOM 1493 O O . GLY A 1 86 ? -6.151 16.179 11.227 1.00 8.80 86 GLY A O 1
ATOM 1497 N N . ILE A 1 87 ? -6.726 14.881 12.986 1.00 7.68 87 ILE A N 1
ATOM 1498 C CA . ILE A 1 87 ? -7.446 13.850 12.244 1.00 7.51 87 ILE A CA 1
ATOM 1499 C C . ILE A 1 87 ? -8.847 13.715 12.809 1.00 7.15 87 ILE A C 1
ATOM 1500 O O . ILE A 1 87 ? -9.036 13.709 14.028 1.00 7.33 87 ILE A O 1
ATOM 1516 N N . THR A 1 88 ? -9.825 13.570 11.924 1.00 7.28 88 THR A N 1
ATOM 1517 C CA . THR A 1 88 ? -11.199 13.421 12.354 1.00 7.28 88 THR A CA 1
ATOM 1518 C C . THR A 1 88 ? -11.363 12.260 13.340 1.00 7.37 88 THR A C 1
ATOM 1519 O O . THR A 1 88 ? -10.886 11.141 13.113 1.00 8.10 88 THR A O 1
ATOM 1530 N N . GLY A 1 89 ? -12.010 12.562 14.473 1.00 7.55 89 GLY A N 1
ATOM 1531 C CA . GLY A 1 89 ? -12.276 11.565 15.488 1.00 8.02 89 GLY A CA 1
ATOM 1532 C C . GLY A 1 89 ? -11.103 11.177 16.358 1.00 7.79 89 GLY A C 1
ATOM 1533 O O . GLY A 1 89 ? -11.278 10.336 17.254 1.00 9.14 89 GLY A O 1
ATOM 1537 N N . TYR A 1 90 ? -9.934 11.773 16.152 1.00 7.23 90 TYR A N 1
ATOM 1538 C CA . TYR A 1 90 ? -8.703 11.360 16.831 1.00 7.16 90 TYR A CA 1
ATOM 1539 C C . TYR A 1 90 ? -8.324 12.336 17.940 1.00 7.27 90 TYR A C 1
ATOM 1540 O O . TYR A 1 90 ? -7.872 13.448 17.672 1.00 8.65 90 TYR A O 1
ATOM 1558 N N . ASN A 1 91 ? -8.477 11.873 19.177 1.00 7.05 91 ASN A N 1
ATOM 1559 C CA . ASN A 1 91 ? -7.908 12.535 20.339 1.00 7.20 91 ASN A CA 1
ATOM 1560 C C . ASN A 1 91 ? -6.620 11.799 20.685 1.00 6.90 91 ASN A C 1
ATOM 1561 O O . ASN A 1 91 ? -6.688 10.647 21.130 1.00 7.06 91 ASN A O 1
ATOM 1572 N N . PRO A 1 92 ? -5.443 12.389 20.465 1.00 7.30 92 PRO A N 1
ATOM 1573 C CA A PRO A 1 92 ? -4.198 11.649 20.713 0.50 7.13 92 PRO A CA 1
ATOM 1574 C CA B PRO A 1 92 ? -4.196 11.651 20.718 0.50 9.15 92 PRO A CA 1
ATOM 1575 C C . PRO A 1 92 ? -4.007 11.256 22.168 1.00 7.93 92 PRO A C 1
ATOM 1576 O O . PRO A 1 92 ? -3.232 10.334 22.456 1.00 9.82 92 PRO A O 1
ATOM 1596 N N . LEU A 1 93 ? -4.718 11.907 23.098 1.00 7.28 93 LEU A N 1
ATOM 1597 C CA . LEU A 1 93 ? -4.638 11.531 24.498 1.00 8.50 93 LEU A CA 1
ATOM 1598 C C . LEU A 1 93 ? -5.382 10.236 24.821 1.00 9.61 93 LEU A C 1
ATOM 1599 O O . LEU A 1 93 ? -5.287 9.747 25.949 1.00 12.99 93 LEU A O 1
ATOM 1615 N N . ALA A 1 94 ? -6.126 9.686 23.864 1.00 7.91 94 ALA A N 1
ATOM 1616 C CA . ALA A 1 94 ? -6.913 8.472 24.042 1.00 8.82 94 ALA A CA 1
ATOM 1617 C C . ALA A 1 94 ? -6.300 7.263 23.347 1.00 8.85 94 ALA A C 1
ATOM 1618 O O . ALA A 1 94 ? -6.937 6.210 23.268 1.00 10.94 94 ALA A O 1
ATOM 1625 N N . GLY A 1 95 ? -5.065 7.384 22.889 1.00 8.56 95 GLY A N 1
ATOM 1626 C CA . GLY A 1 95 ? -4.338 6.266 22.335 1.00 8.76 95 GLY A CA 1
ATOM 1627 C C . GLY A 1 95 ? -3.623 6.653 21.042 1.00 8.71 95 GLY A C 1
ATOM 1628 O O . GLY A 1 95 ? -4.012 7.598 20.345 1.00 8.59 95 GLY A O 1
ATOM 1632 N N . PRO A 1 96 ? -2.562 5.926 20.686 1.00 9.72 96 PRO A N 1
ATOM 1633 C CA . PRO A 1 96 ? -1.904 6.171 19.392 1.00 9.97 96 PRO A CA 1
ATOM 1634 C C . PRO A 1 96 ? -2.888 5.959 18.252 1.00 8.30 96 PRO A C 1
ATOM 1635 O O . PRO A 1 96 ? -3.787 5.120 18.328 1.00 8.32 96 PRO A O 1
ATOM 1646 N N . LEU A 1 97 ? -2.669 6.699 17.165 1.00 8.56 97 LEU A N 1
ATOM 1647 C CA . LEU A 1 97 ? -3.552 6.606 16.001 1.00 7.98 97 LEU A CA 1
ATOM 1648 C C . LEU A 1 97 ? -3.742 5.166 15.535 1.00 7.98 97 LEU A C 1
ATOM 1649 O O . LEU A 1 97 ? -4.872 4.733 15.258 1.00 8.01 97 LEU A O 1
ATOM 1665 N N . ARG A 1 98 ? -2.643 4.430 15.373 1.00 8.73 98 ARG A N 1
ATOM 1666 C CA . ARG A 1 98 ? -2.735 3.093 14.799 1.00 9.06 98 ARG A CA 1
ATOM 1667 C C . ARG A 1 98 ? -3.539 2.167 15.708 1.00 9.13 98 ARG A C 1
ATOM 1668 O O . ARG A 1 98 ? -4.292 1.310 15.224 1.00 10.03 98 ARG A O 1
ATOM 1689 N N . VAL A 1 99 ? -3.380 2.329 17.035 1.00 8.56 99 VAL A N 1
ATOM 1690 C CA . VAL A 1 99 ? -4.128 1.547 18.011 1.00 8.23 99 VAL A CA 1
ATOM 1691 C C . VAL A 1 99 ? -5.611 1.897 17.945 1.00 7.57 99 VAL A C 1
ATOM 1692 O O . VAL A 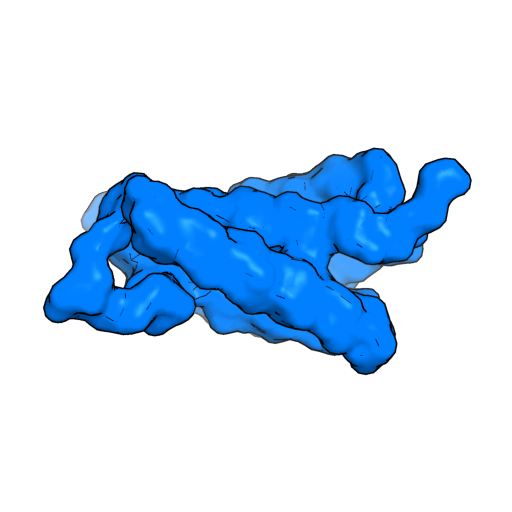1 99 ? -6.477 1.012 17.897 1.00 7.93 99 VAL A O 1
ATOM 1705 N N . GLN A 1 100 ? -5.927 3.194 17.939 1.00 7.33 100 GLN A N 1
ATOM 1706 C CA . GLN A 1 100 ? -7.323 3.596 17.871 1.00 7.27 100 GLN A CA 1
ATOM 1707 C C . GLN A 1 100 ? -7.975 3.142 16.569 1.00 6.91 100 GLN A C 1
ATOM 1708 O O . GLN A 1 100 ? -9.168 2.832 16.557 1.00 7.24 100 GLN A O 1
ATOM 1722 N N . ALA A 1 101 ? -7.200 3.083 15.472 1.00 6.78 101 ALA A N 1
ATOM 1723 C CA . ALA A 1 101 ? -7.730 2.605 14.212 1.00 6.75 101 ALA A CA 1
ATOM 1724 C C . ALA A 1 101 ? -8.001 1.100 14.204 1.00 6.77 101 ALA A C 1
ATOM 1725 O O . ALA A 1 101 ? -8.574 0.601 13.239 1.00 7.54 101 ALA A O 1
ATOM 1732 N N . ASN A 1 102 ? -7.643 0.407 15.280 1.00 6.52 102 ASN A N 1
ATOM 1733 C CA . ASN A 1 102 ? -8.020 -0.986 15.502 1.00 7.02 102 ASN A CA 1
ATOM 1734 C C . ASN A 1 102 ? -9.199 -1.139 16.452 1.00 7.71 102 ASN A C 1
ATOM 1735 O O . ASN A 1 102 ? -9.660 -2.262 16.674 1.00 9.54 102 ASN A O 1
ATOM 1746 N N . ASN A 1 103 ? -9.708 -0.032 17.011 1.00 7.33 103 ASN A N 1
ATOM 1747 C CA . ASN A 1 103 ? -10.851 -0.096 17.915 1.00 7.78 103 ASN A CA 1
ATOM 1748 C C . ASN A 1 103 ? -12.097 0.049 17.031 1.00 7.30 103 ASN A C 1
ATOM 1749 O O . ASN A 1 103 ? -12.285 1.114 16.417 1.00 7.87 103 ASN A O 1
ATOM 1760 N N . PRO A 1 104 ? -12.933 -0.986 16.885 1.00 7.67 104 PRO A N 1
ATOM 1761 C CA . PRO A 1 104 ? -14.054 -0.888 15.929 1.00 8.23 104 PRO A CA 1
ATOM 1762 C C . PRO A 1 104 ? -14.978 0.293 16.157 1.00 7.94 104 PRO A C 1
ATOM 1763 O O . PRO A 1 104 ? -15.609 0.756 15.205 1.00 8.91 104 PRO A O 1
ATOM 1774 N N . GLN A 1 105 ? -15.083 0.783 17.401 1.00 8.21 105 GLN A N 1
ATOM 1775 C CA A GLN A 1 105 ? -15.948 1.918 17.703 0.50 8.94 105 GLN A CA 1
ATOM 1776 C CA B GLN A 1 105 ? -15.949 1.917 17.699 0.50 8.82 105 GLN A CA 1
ATOM 1777 C C . GLN A 1 105 ? -15.467 3.223 17.075 1.00 8.53 105 GLN A C 1
ATOM 1778 O O . GLN A 1 105 ? -16.273 4.144 16.912 1.00 9.55 105 GLN A O 1
ATOM 1803 N N . GLN A 1 106 ? -14.172 3.345 16.769 1.00 8.23 106 GLN A N 1
ATOM 1804 C CA . GLN A 1 106 ? -13.606 4.595 16.259 1.00 8.37 106 GLN A CA 1
ATOM 1805 C C . GLN A 1 106 ? -13.779 4.657 14.736 1.00 7.84 106 GLN A C 1
ATOM 1806 O O . GLN A 1 106 ? -12.829 4.650 13.958 1.00 8.24 106 GLN A O 1
ATOM 1820 N N . GLN A 1 107 ? -15.037 4.721 14.306 1.00 8.45 107 GLN A N 1
ATOM 1821 C CA . GLN A 1 107 ? -15.349 4.620 12.887 1.00 8.42 107 GLN A CA 1
ATOM 1822 C C . GLN A 1 107 ? -14.772 5.778 12.084 1.00 7.91 107 GLN A C 1
ATOM 1823 O O . GLN A 1 107 ? -14.156 5.575 11.026 1.00 8.01 107 GLN A O 1
ATOM 1837 N N . GLY A 1 108 ? -14.998 7.005 12.539 1.00 8.59 108 GLY A N 1
ATOM 1838 C CA . GLY A 1 108 ? -14.533 8.135 11.758 1.00 9.35 108 GLY A CA 1
ATOM 1839 C C . GLY A 1 108 ? -13.029 8.119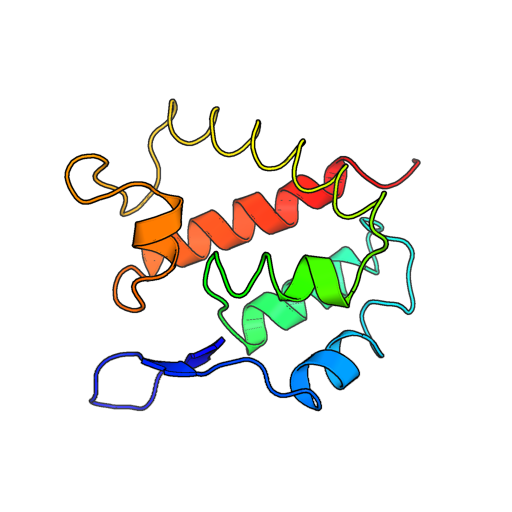 11.576 1.00 7.73 108 GLY A C 1
ATOM 1840 O O . GLY A 1 108 ? -12.515 8.345 10.472 1.00 7.45 108 GLY A O 1
ATOM 1844 N N . LEU A 1 109 ? -12.313 7.827 12.639 1.00 7.87 109 LEU A N 1
ATOM 1845 C CA . LEU A 1 109 ? -10.868 7.758 12.585 1.00 7.54 109 LEU A CA 1
ATOM 1846 C C . LEU A 1 109 ? -10.410 6.601 11.685 1.00 6.77 109 LEU A C 1
ATOM 1847 O O . LEU A 1 109 ? -9.484 6.767 10.885 1.00 7.26 109 LEU A O 1
ATOM 1863 N N . ARG A 1 110 ? -11.047 5.432 11.805 1.00 6.46 110 ARG A N 1
ATOM 1864 C CA . ARG A 1 110 ? -10.676 4.309 10.951 1.00 6.18 110 ARG A CA 1
ATOM 1865 C C . ARG A 1 110 ? -10.852 4.661 9.476 1.00 6.19 110 ARG A C 1
ATOM 1866 O O . ARG A 1 110 ? -10.003 4.312 8.632 1.00 6.17 110 ARG A O 1
ATOM 1887 N N . ARG A 1 111 ? -11.971 5.312 9.132 1.00 6.31 111 ARG A N 1
ATOM 1888 C CA . ARG A 1 111 ? -12.218 5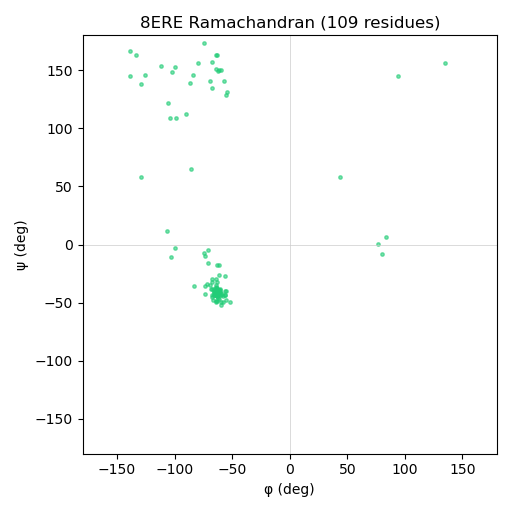.651 7.741 1.00 6.70 111 ARG A CA 1
ATOM 1889 C C . ARG A 1 111 ? -11.164 6.623 7.223 1.00 6.55 111 ARG A C 1
ATOM 1890 O O . ARG A 1 111 ? -10.728 6.526 6.067 1.00 7.02 111 ARG A O 1
ATOM 1911 N N . GLU A 1 112 ? -10.725 7.568 8.055 1.00 6.34 112 GLU A N 1
ATOM 1912 C CA . GLU A 1 112 ? -9.664 8.469 7.644 1.00 6.32 112 GLU A CA 1
ATOM 1913 C C . GLU A 1 112 ? -8.340 7.720 7.492 1.00 5.89 112 GLU A C 1
ATOM 1914 O O . GLU A 1 112 ? -7.589 7.944 6.522 1.00 6.33 112 GLU A O 1
ATOM 1926 N N . TYR A 1 113 ? -8.026 6.827 8.445 1.00 5.96 113 TYR A N 1
ATOM 1927 C CA . TYR A 1 113 ? -6.814 6.026 8.347 1.00 6.03 113 TYR A CA 1
ATOM 1928 C C . TYR A 1 113 ? -6.787 5.238 7.030 1.00 5.76 113 TYR A C 1
ATOM 1929 O O . TYR A 1 113 ? -5.762 5.178 6.341 1.00 6.06 113 TYR A O 1
ATOM 1947 N N . GLN A 1 114 ? -7.930 4.649 6.668 1.00 5.53 114 GLN A N 1
ATOM 1948 C CA . GLN A 1 114 ? -8.028 3.938 5.403 1.00 5.67 114 GLN A CA 1
ATOM 1949 C C . GLN A 1 114 ? -7.646 4.841 4.237 1.00 5.78 114 GLN A C 1
ATOM 1950 O O . GLN A 1 114 ? -6.961 4.394 3.297 1.00 6.04 114 GLN A O 1
ATOM 1964 N N . GLN A 1 115 ? -8.120 6.089 4.239 1.00 5.76 115 GLN A N 1
ATOM 1965 C CA . GLN A 1 115 ? -7.773 7.009 3.152 1.00 5.93 115 GLN A CA 1
ATOM 1966 C C . GLN A 1 115 ? -6.278 7.312 3.120 1.00 6.06 115 GLN A C 1
ATOM 1967 O O . GLN A 1 115 ? -5.707 7.423 2.024 1.00 6.47 115 GLN A O 1
ATOM 1981 N N . LEU A 1 116 ? -5.626 7.435 4.272 1.00 6.08 116 LEU A N 1
ATOM 1982 C CA . LEU A 1 116 ? -4.174 7.608 4.284 1.00 6.51 116 LEU A CA 1
ATOM 1983 C C . LEU A 1 116 ? -3.478 6.391 3.685 1.00 6.28 116 LEU A C 1
ATOM 1984 O O . LEU A 1 116 ? -2.549 6.529 2.866 1.00 6.70 116 LEU A O 1
ATOM 2000 N N . TRP A 1 117 ? -3.905 5.193 4.093 1.00 6.05 117 TRP A N 1
ATOM 2001 C CA . TRP A 1 117 ? -3.313 3.955 3.585 1.00 6.12 117 TRP A CA 1
ATOM 2002 C C . TRP A 1 117 ? -3.491 3.843 2.071 1.00 6.16 117 TRP A C 1
ATOM 2003 O O . TRP A 1 117 ? -2.580 3.421 1.344 1.00 6.75 117 TRP A O 1
ATOM 2024 N N . LEU A 1 118 ? -4.679 4.217 1.569 1.00 6.10 118 LEU A N 1
ATOM 2025 C CA . LEU A 1 118 ? -4.912 4.194 0.134 1.00 6.47 118 LEU A CA 1
ATOM 2026 C C . LEU A 1 118 ? -4.042 5.217 -0.592 1.00 6.80 118 LEU A C 1
ATOM 2027 O O . LEU A 1 118 ? -3.467 4.928 -1.663 1.00 7.24 118 LEU A O 1
ATOM 2043 N N . THR A 1 119 ? -3.920 6.416 -0.019 1.00 6.66 119 THR A N 1
ATOM 2044 C CA . THR A 1 119 ? -3.129 7.474 -0.623 1.00 7.16 119 THR A CA 1
ATOM 2045 C C . THR A 1 119 ? -1.650 7.099 -0.690 1.00 7.05 119 THR A C 1
ATOM 2046 O O . THR A 1 119 ? -0.951 7.528 -1.622 1.00 7.93 119 THR A O 1
ATOM 2057 N N . ALA A 1 120 ? -1.166 6.286 0.248 1.00 6.82 120 ALA A N 1
ATOM 2058 C CA . ALA A 1 120 ? 0.233 5.901 0.240 1.00 7.05 120 ALA A CA 1
ATOM 2059 C C . ALA A 1 120 ? 0.614 5.136 -1.025 1.00 7.17 120 ALA A C 1
ATOM 2060 O O . ALA A 1 120 ? 1.792 5.137 -1.400 1.00 8.53 120 ALA A O 1
ATOM 2067 N N . PHE A 1 121 ? -0.341 4.450 -1.668 1.00 7.00 121 PHE A N 1
ATOM 2068 C CA . PHE A 1 121 ? -0.019 3.765 -2.919 1.00 7.34 121 PHE A CA 1
ATOM 2069 C C . PHE A 1 121 ? 0.441 4.721 -4.021 1.00 8.07 121 PHE A C 1
ATOM 2070 O O . PHE A 1 121 ? 1.033 4.250 -4.995 1.00 8.83 121 PHE A O 1
ATOM 2087 N N . ALA A 1 122 ? 0.184 6.028 -3.914 1.00 9.18 122 ALA A N 1
ATOM 2088 C CA . ALA A 1 122 ? 0.647 6.957 -4.939 1.00 10.89 122 ALA A CA 1
ATOM 2089 C C . ALA A 1 122 ? 2.169 7.012 -5.032 1.00 11.65 122 ALA A C 1
ATOM 2090 O O . ALA A 1 122 ? 2.701 7.454 -6.062 1.00 13.43 122 ALA A O 1
ATOM 2097 N N . ALA A 1 123 ? 2.890 6.543 -4.013 1.00 11.19 123 ALA A N 1
ATOM 2098 C CA . ALA A 1 123 ? 4.344 6.466 -4.103 1.00 12.27 123 ALA A CA 1
ATOM 2099 C C . ALA A 1 123 ? 4.826 5.336 -5.000 1.00 11.19 123 ALA A C 1
ATOM 2100 O O . ALA A 1 123 ? 6.014 5.287 -5.319 1.00 14.41 123 ALA A O 1
ATOM 2107 N N . LEU A 1 124 ? 3.948 4.439 -5.426 1.00 9.56 124 LEU A N 1
ATOM 2108 C CA A LEU A 1 124 ? 4.419 3.233 -6.105 0.50 8.17 124 LEU A CA 1
ATOM 2109 C CA B LEU A 1 124 ? 4.410 3.237 -6.105 0.50 10.80 124 LEU A CA 1
ATOM 2110 C C . LEU A 1 124 ? 4.544 3.352 -7.622 1.00 8.37 124 LEU A C 1
ATOM 2111 O O . LEU A 1 124 ? 5.564 2.920 -8.163 1.00 9.64 124 LEU A O 1
ATOM 2140 N N . PRO A 1 125 ? 3.537 3.829 -8.360 1.00 8.50 125 PRO A N 1
ATOM 2141 C CA . PRO A 1 125 ? 3.547 3.594 -9.810 1.00 8.55 125 PRO A CA 1
ATOM 2142 C C . PRO A 1 125 ? 4.466 4.550 -10.549 1.00 8.76 125 PRO A C 1
ATOM 2143 O O . PRO A 1 125 ? 4.732 5.663 -10.104 1.00 12.08 125 PRO A O 1
ATOM 2154 N N . GLY A 1 126 ? 4.908 4.117 -11.716 1.00 8.61 126 GLY A N 1
ATOM 2155 C CA . GLY A 1 126 ? 5.525 5.036 -12.642 1.00 9.44 126 GLY A CA 1
ATOM 2156 C C . GLY A 1 126 ? 4.470 5.750 -13.461 1.00 10.13 126 GLY A C 1
ATOM 2157 O O . GLY A 1 126 ? 3.446 5.176 -13.827 1.00 12.72 126 GLY A O 1
ATOM 2161 N N . SER A 1 127 ? 4.749 7.006 -13.796 1.00 11.34 127 SER A N 1
AT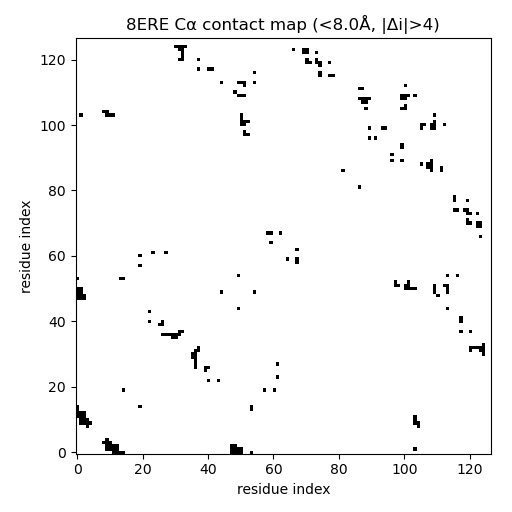OM 2162 C CA . SER A 1 127 ? 3.853 7.770 -14.657 1.00 11.63 127 SER A CA 1
ATOM 2163 C C . SER A 1 127 ? 3.900 7.283 -16.101 1.00 10.67 127 SER A C 1
ATOM 2164 O O . SER A 1 127 ? 4.772 6.504 -16.494 1.00 10.78 127 SER A O 1
#

Secondary structure (DSSP, 8-state):
-EE--TTS--EE-PPPHHHHHHHHHHHTTS-TTSHHHHHHHHHHHHHH---HHHHHHHHHHHS-HHHHHHHHHHHHHHHHHHHHH--TT--GGGS-HHHHTTSTT-HHHHHHHHHHHHHHGGGS---

Solvent-accessible surface area: 7280 Å² total; per-residue (Å²): 0,5,83,92,68,184,71,88,102,39,53,83,60,94,33,94,107,148,8,20,90,62,10,93,125,98,1,63,139,27,65,47,9,15,111,116,6,31,116,25,0,96,102,8,8,146,137,20,9,0,3,4,128,4,0,36,50,0,2,119,68,28,18,65,102,127,26,12,64,71,0,80,128,63,2,59,56,30,4,71,94,2,66,122,166,48,17,83,55,29,80,83,170,68,19,87,1,95,92,10,0,58,57,30,141,56,77,39,0,0,103,60,6,5,80,13,0,2,61,0,1,76,52,33,54,74,182

InterPro domains:
  IPR000477 Reverse transcriptase domain [PF00078] (633-804)
  IPR000477 Reverse transcriptase domain [PS50878] (614-804)
  IPR001037 Integrase, C-terminal, retroviral [PF00552] (1397-1440)
  IPR001037 Integrase, C-terminal, retroviral [PS51027] (1393-1443)
  IPR001584 Integrase, catalytic core [PF00665] (1223-1316)
  IPR001584 Integrase, catalytic core [PS50994] (1219-1388)
  IPR001878 Zinc finger, CCHC-type [PF00098] (356-372)
  IPR001878 Zinc finger, CCHC-type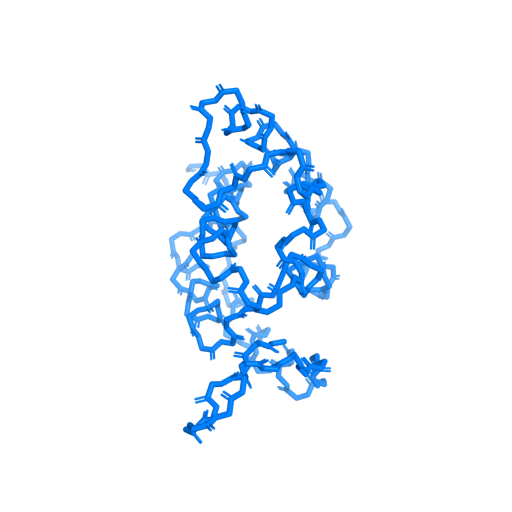 [PS50158] (357-372)
  IPR001878 Zinc finger, CCHC-type [SM00343] (356-372)
  IPR001878 Zinc finger, CCHC-type [SM00343] (379-395)
  IPR001969 Aspartic peptidase, active site [PS00141] (478-489)
  IPR001995 Peptidase A2A, retrovirus, catalytic [PS50175] (476-554)
  IPR002156 Ribonuclease H domain [PF00075] (1036-1146)
  IPR002156 Ribonuclease H domain [PS50879] (1031-1165)
  IPR003139 Delta-retroviral matrix protein [PF02228] (1-91)
  IPR003308 Integrase, N-terminal zinc-binding domain [PF02022] (1171-1204)
  IPR008916 Retrovirus capsid, C-terminal [G3DSA:1.10.1200.30] (263-340)
  IPR008919 Retrovirus capsid, N-terminal [G3DSA:1.10.375.10] (131-262)
  IPR008919 Retrovirus capsid, N-terminal [SSF47943] (131-264)
  IPR010999 Retroviral matrix protein [SSF47836] (1-129)

Organism: Human T-cell leukemia virus 1 (isolate Melanesia mel5 subtype C) (NCBI:txid402046)

B-factor: mean 10.72, std 5.11, range [5.3, 38.79]

Foldseek 3Di:
DWDDDPPDAIDDDADDPVLLVVLLVQLVVDDFLPPSNLVSVVVSCVVRVDFLVNLLVSLPSRDDPVLSVQLVVLLVVLVVVCVVVDAPQDDVVVDHLNVLSHVSNSNRSVVVSVVSSSVSSNSPDDD

Radius of gyration: 14.47 Å; Cα contacts (8 Å, |Δi|>4): 155; chains: 1; bounding box: 38×35×39 Å

Sequence (127 aa):
PVMHPHGVPPSHRPWQMMKDLQAIKQQEEVSSQAAPGSPQQQFMQTIRLAVQQFDPPTAKDLQQDLLQYLCSSSSLVASSLHHHQQLDSSLISSEAEETRGITGYNPPLAGPLRVQANNPQQQQGLRREYQQLWLTAFAALLPGS

Nearest PDB structures (foldseek):
  8tmw-assembly1_A  TM=9.784E-01  e=2.241E-17  HTLV-1 subtype C
  8erg-assembly1_A  TM=9.668E-01  e=2.107E-16  HTLV-1 subtype C
  8eri-assembly3_C  TM=9.633E-01  e=2.621E-16  HTLV-1 subtype C
  8eri-assembly2_B  TM=9.639E-01  e=4.287E-16  HTLV-1 subtype C
  8pu6-assembly1_A  TM=9.271E-01  e=1.485E-13  Human T-cell leukemia virus type I